Protein AF-V8NBZ8-F1 (afdb_monomer_lite)

Organism: Ophiophagus hannah (NCBI:txid8665)

Sequence (85 aa):
MKEMDKKEYALWSKKHHAASILLQGRAQELDKVYEEIEQNLKLLGATAIEDKLQDGVPETIHLLKRGDIKVWVLTGDKQGTSANL

Foldseek 3Di:
DDDDDPVRVVVLVVQCVVLCPDPPCSVVSNVVSVVVVPPPDDDPDDDDDQDDDDPCPVVVVVVCVVVVHDDDDDDPDDPVVVVRD

pLDDT: mean 92.87, std 6.23, range [68.56, 98.0]

InterPro domains:
  IPR023214 HAD superfamily [G3DSA:3.40.50.1000] (27-85)
  IPR036412 HAD-like superfamily [SSF56784] (37-83)

Structure (mmCIF, N/CA/C/O backbone):
data_AF-V8NBZ8-F1
#
_entry.id   AF-V8NBZ8-F1
#
loop_
_atom_site.group_PDB
_atom_site.id
_atom_site.type_symbol
_atom_site.label_atom_id
_atom_site.label_alt_id
_atom_site.label_comp_id
_atom_site.label_asym_id
_atom_site.label_entity_id
_atom_site.label_seq_id
_atom_site.pdbx_PDB_ins_code
_atom_site.Cartn_x
_atom_site.Cartn_y
_atom_site.Cartn_z
_atom_site.occupancy
_atom_site.B_iso_or_equiv
_atom_site.auth_seq_id
_atom_site.auth_comp_id
_atom_site.auth_asym_id
_atom_site.auth_atom_id
_atom_site.pdbx_PDB_model_num
ATOM 1 N N . MET A 1 1 ? -8.254 10.723 6.100 1.00 88.88 1 MET A N 1
ATOM 2 C CA . MET A 1 1 ? -8.181 11.385 7.418 1.00 88.88 1 MET A CA 1
ATOM 3 C C . MET A 1 1 ? -9.581 11.722 7.888 1.00 88.88 1 MET A C 1
ATOM 5 O O . MET A 1 1 ? -10.371 12.217 7.094 1.00 88.88 1 MET A O 1
ATOM 9 N N . LYS A 1 2 ? -9.874 11.470 9.160 1.00 92.38 2 LYS A N 1
ATOM 10 C CA . LYS A 1 2 ? -11.033 12.020 9.863 1.00 92.38 2 LYS A CA 1
ATOM 11 C C . LYS A 1 2 ? -10.580 12.482 11.243 1.00 92.38 2 LYS A C 1
ATOM 13 O O . LYS A 1 2 ? -9.615 11.932 11.774 1.00 92.38 2 LYS A O 1
ATOM 18 N N . GLU A 1 3 ? -11.245 13.485 11.792 1.00 91.00 3 GLU A N 1
ATOM 19 C CA . GLU A 1 3 ? -11.086 13.833 13.201 1.00 91.00 3 GLU A CA 1
ATOM 20 C C . GLU A 1 3 ? -12.008 12.947 14.034 1.00 91.00 3 GLU A C 1
ATOM 22 O O . GLU A 1 3 ? -13.087 12.569 13.581 1.00 91.00 3 GLU A O 1
ATOM 27 N N . MET A 1 4 ? -11.560 12.588 15.231 1.00 91.12 4 MET A N 1
ATOM 28 C CA . MET A 1 4 ? -12.287 11.712 16.139 1.00 91.12 4 MET A CA 1
ATOM 29 C C . MET A 1 4 ? -12.183 12.282 17.544 1.00 91.12 4 MET A C 1
ATOM 31 O O . MET A 1 4 ? -11.102 12.688 17.985 1.00 91.12 4 MET A O 1
ATOM 35 N N . ASP A 1 5 ? -13.306 12.310 18.253 1.00 94.69 5 ASP A N 1
ATOM 36 C CA . ASP A 1 5 ? -13.321 12.799 19.621 1.00 94.69 5 ASP A CA 1
ATOM 37 C C . ASP A 1 5 ? -12.780 11.748 20.614 1.00 94.69 5 ASP A C 1
ATOM 39 O O . ASP A 1 5 ? -12.676 10.550 20.333 1.00 94.69 5 ASP A O 1
ATOM 43 N N . LYS A 1 6 ? -12.420 12.194 21.824 1.00 95.25 6 LYS A N 1
ATOM 44 C CA . LYS A 1 6 ? -11.840 11.308 22.848 1.00 95.25 6 LYS A CA 1
ATOM 45 C C . LYS A 1 6 ? -12.807 10.223 23.340 1.00 95.25 6 LYS A C 1
ATOM 47 O O . LYS A 1 6 ? -12.344 9.175 23.785 1.00 95.25 6 LYS A O 1
ATOM 52 N N . LYS A 1 7 ? -14.119 10.471 23.325 1.00 95.88 7 LYS A N 1
ATOM 53 C CA . LYS A 1 7 ? -15.145 9.517 23.775 1.00 95.88 7 LYS A CA 1
ATOM 54 C C . LYS A 1 7 ? -15.359 8.427 22.728 1.00 95.88 7 LYS A C 1
ATOM 56 O O . LYS A 1 7 ? -15.383 7.255 23.097 1.00 95.88 7 LYS A O 1
ATOM 61 N N . GLU A 1 8 ? -15.460 8.802 21.456 1.00 93.06 8 GLU A N 1
ATOM 62 C CA . GLU A 1 8 ? -15.532 7.891 20.312 1.00 93.06 8 GLU A CA 1
ATOM 63 C C . GLU A 1 8 ? -14.298 6.984 20.288 1.00 93.06 8 GLU A C 1
ATOM 65 O O . GLU A 1 8 ? -14.433 5.758 20.290 1.00 93.06 8 GLU A O 1
ATOM 70 N N 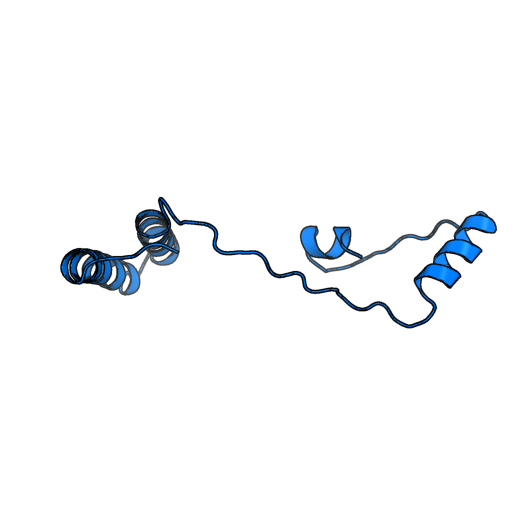. TYR A 1 9 ? -13.101 7.569 20.420 1.00 95.06 9 TYR A N 1
ATOM 71 C CA . TYR A 1 9 ? -11.863 6.799 20.514 1.00 95.06 9 TYR A CA 1
ATOM 72 C C . TYR A 1 9 ? -11.857 5.837 21.704 1.00 95.06 9 TYR A C 1
ATOM 74 O O . TYR A 1 9 ? -11.503 4.670 21.557 1.00 95.06 9 TYR A O 1
ATOM 82 N N . ALA A 1 10 ? -12.253 6.298 22.895 1.00 96.88 10 ALA A N 1
ATOM 83 C CA . ALA A 1 10 ? -12.271 5.453 24.085 1.00 96.88 10 ALA A CA 1
ATOM 84 C C . ALA A 1 10 ? -13.250 4.275 23.947 1.00 96.88 10 ALA A C 1
ATOM 86 O O . ALA A 1 10 ? -12.962 3.177 24.428 1.00 96.88 10 ALA A O 1
ATOM 87 N N . LEU A 1 11 ? -14.397 4.482 23.293 1.00 95.94 11 LEU A N 1
ATOM 88 C CA . LEU A 1 11 ? -15.362 3.419 23.017 1.00 95.94 11 LEU A CA 1
ATOM 89 C C . LEU A 1 11 ? -14.794 2.404 22.019 1.00 95.94 11 LEU A C 1
ATOM 91 O O . LEU A 1 11 ? -14.844 1.201 22.277 1.00 95.94 11 LEU A O 1
ATOM 95 N N . TRP A 1 12 ? -14.217 2.885 20.918 1.00 96.50 12 TRP A N 1
ATOM 96 C CA . TRP A 1 12 ? -13.570 2.038 19.922 1.00 96.50 12 TRP A CA 1
ATOM 97 C C . TRP A 1 12 ? -12.390 1.251 20.513 1.00 96.50 12 TRP A C 1
ATOM 99 O O . TRP A 1 12 ? -12.292 0.043 20.319 1.00 96.50 12 TRP A O 1
ATOM 109 N N . SER A 1 13 ? -11.550 1.888 21.334 1.00 97.00 13 SER A N 1
ATOM 110 C CA . SER A 1 13 ? -10.383 1.265 21.972 1.00 97.00 13 SER A CA 1
ATOM 111 C C . SER A 1 13 ? -10.764 0.096 22.887 1.00 97.00 13 SER A C 1
ATOM 113 O O . SER A 1 13 ? -10.064 -0.915 22.917 1.00 97.00 13 SER A O 1
ATOM 115 N N . LYS A 1 14 ? -11.909 0.171 23.579 1.00 97.62 14 LYS A N 1
ATOM 116 C CA . LYS A 1 14 ? -12.435 -0.965 24.356 1.00 97.62 14 LYS A CA 1
ATOM 117 C C . LYS A 1 14 ? -12.815 -2.150 23.467 1.00 97.62 14 LYS A C 1
ATOM 119 O O . LYS A 1 14 ? -12.500 -3.285 23.821 1.00 97.62 14 LYS A O 1
ATOM 124 N N . LYS A 1 15 ? -13.470 -1.896 22.328 1.00 96.88 15 LYS A N 1
ATOM 125 C CA . LYS A 1 15 ? -13.819 -2.939 21.348 1.00 96.88 15 LYS A CA 1
ATOM 126 C C . LYS A 1 15 ? -12.564 -3.567 20.742 1.00 96.88 15 LYS A C 1
ATOM 128 O O . LYS A 1 15 ? -12.459 -4.787 20.694 1.00 96.88 15 LYS A O 1
ATOM 133 N N . HIS A 1 16 ? -11.593 -2.737 20.356 1.00 97.81 16 HIS A N 1
ATOM 134 C CA . HIS A 1 16 ? -10.295 -3.181 19.845 1.00 97.81 16 HIS A CA 1
ATOM 135 C C . HIS A 1 16 ? -9.565 -4.065 20.854 1.00 97.81 16 HIS A C 1
ATOM 137 O O . HIS A 1 16 ? -9.141 -5.167 20.509 1.00 97.81 16 HIS A O 1
ATOM 143 N N . HIS A 1 17 ? -9.495 -3.636 22.117 1.00 97.94 17 HIS A N 1
ATOM 144 C CA . HIS A 1 17 ? -8.871 -4.426 23.170 1.00 97.94 17 HIS A CA 1
ATOM 145 C C . HIS A 1 17 ? -9.553 -5.788 23.330 1.00 97.94 17 HIS A C 1
ATOM 147 O O . HIS A 1 17 ? -8.872 -6.812 23.293 1.00 97.94 17 HIS A O 1
ATOM 153 N N . ALA A 1 18 ? -10.887 -5.811 23.426 1.00 97.44 18 ALA A N 1
ATOM 154 C CA . ALA A 1 18 ? -11.659 -7.046 23.523 1.00 97.44 18 ALA A CA 1
ATOM 155 C C . ALA A 1 18 ? -11.404 -7.994 22.337 1.00 97.44 18 ALA A C 1
ATOM 157 O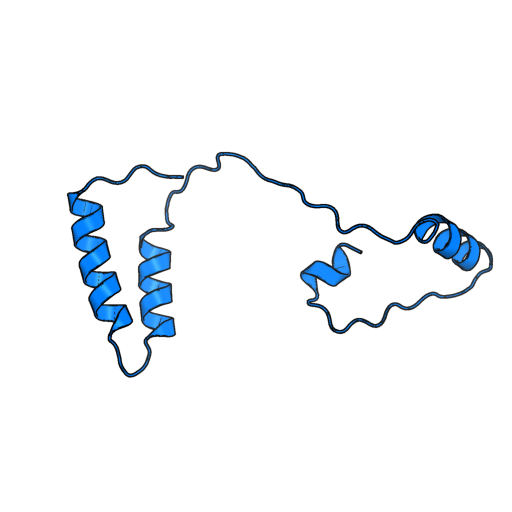 O . ALA A 1 18 ? -11.189 -9.183 22.555 1.00 97.44 18 ALA A O 1
ATOM 158 N N . ALA A 1 19 ? -11.352 -7.475 21.105 1.00 97.12 19 ALA A N 1
ATOM 159 C CA . ALA A 1 19 ? -11.036 -8.268 19.917 1.00 97.12 19 ALA A CA 1
ATOM 160 C C . ALA A 1 19 ? -9.586 -8.790 19.934 1.00 97.12 19 ALA A C 1
ATOM 162 O O . ALA A 1 19 ? -9.337 -9.948 19.604 1.00 97.12 19 ALA A O 1
ATOM 163 N N . SER A 1 20 ? -8.621 -7.975 20.378 1.00 96.94 20 SER A N 1
ATOM 164 C CA . SER A 1 20 ? -7.191 -8.325 20.393 1.00 96.94 20 SER A CA 1
ATOM 165 C C . SER A 1 20 ? -6.821 -9.473 21.339 1.00 96.94 20 SER A C 1
ATOM 167 O O . SER A 1 20 ? -5.847 -10.185 21.082 1.00 96.94 20 SER A O 1
ATOM 169 N N . ILE A 1 21 ? -7.593 -9.668 22.413 1.00 97.44 21 ILE A N 1
ATOM 170 C CA . ILE A 1 21 ? -7.338 -10.704 23.426 1.00 97.44 21 ILE A CA 1
ATOM 171 C C . ILE A 1 21 ? -8.063 -12.025 23.131 1.00 97.44 21 ILE A C 1
ATOM 173 O O . ILE A 1 21 ? -7.940 -12.976 23.902 1.00 97.44 21 ILE A O 1
ATOM 177 N N . LEU A 1 22 ? -8.813 -12.109 22.026 1.00 97.06 22 LEU A N 1
ATOM 178 C CA . LEU A 1 22 ? -9.492 -13.340 21.630 1.00 97.06 22 LEU A CA 1
ATOM 179 C C . LEU A 1 22 ? -8.486 -14.448 21.296 1.00 97.06 22 LEU A C 1
ATOM 181 O O . LEU A 1 22 ? -7.515 -14.244 20.566 1.00 97.06 22 LEU A O 1
ATOM 185 N N . LEU A 1 23 ? -8.761 -15.655 21.796 1.00 95.44 23 LEU A N 1
ATOM 186 C CA . LEU A 1 23 ? -7.958 -16.851 21.517 1.00 95.44 23 LEU A CA 1
ATOM 187 C C . LEU A 1 23 ? -8.260 -17.455 20.139 1.00 95.44 23 LEU A C 1
ATOM 189 O O . LEU A 1 23 ? -7.394 -18.078 19.530 1.00 95.44 23 LEU A O 1
ATOM 193 N N . GLN A 1 24 ? -9.483 -17.272 19.642 1.00 95.81 24 GLN A N 1
ATOM 194 C CA . GLN A 1 24 ? -9.947 -17.755 18.342 1.00 95.81 24 GLN A CA 1
ATOM 195 C C . GLN A 1 24 ? -10.670 -16.632 17.602 1.00 95.81 24 GLN A C 1
ATOM 197 O O . GLN A 1 24 ? -11.286 -15.776 18.228 1.00 95.81 24 GLN A O 1
ATOM 202 N N . GLY A 1 25 ? -10.574 -16.608 16.270 1.00 95.25 25 GLY A N 1
ATOM 203 C CA . GLY A 1 25 ? -11.249 -15.595 15.446 1.00 95.25 25 GLY A CA 1
ATOM 204 C C . GLY A 1 25 ? -10.686 -14.172 15.565 1.00 95.25 25 GLY A C 1
ATOM 205 O O . GLY A 1 25 ? -11.218 -13.261 14.942 1.00 95.25 25 GLY A O 1
ATOM 206 N N . ARG A 1 26 ? -9.586 -13.969 16.305 1.00 97.56 26 ARG A N 1
ATOM 207 C CA . ARG A 1 26 ? -8.980 -12.651 16.564 1.00 97.56 26 ARG A CA 1
ATOM 208 C C . ARG A 1 26 ? -8.785 -11.800 15.310 1.00 97.56 26 ARG A C 1
ATOM 210 O O . ARG A 1 26 ? -9.093 -10.619 15.343 1.00 97.56 26 ARG A O 1
ATOM 217 N N . ALA A 1 27 ? -8.253 -12.379 14.231 1.00 97.06 27 ALA A N 1
ATOM 218 C CA . ALA A 1 27 ? -7.999 -11.636 12.995 1.00 97.06 27 ALA A CA 1
ATOM 219 C C . ALA A 1 27 ? -9.301 -11.077 12.399 1.00 97.06 27 ALA A C 1
ATOM 221 O O . ALA A 1 27 ? -9.395 -9.884 12.158 1.00 97.06 27 ALA A O 1
ATOM 222 N N . GLN A 1 28 ? -10.331 -11.918 12.286 1.00 97.62 28 GLN A N 1
ATOM 223 C CA . GLN A 1 28 ? -11.631 -11.531 11.731 1.00 97.62 28 GLN A CA 1
ATOM 224 C C . GLN A 1 28 ? -12.335 -10.472 12.587 1.00 97.62 28 GLN A C 1
ATOM 226 O O . GLN A 1 28 ? -12.942 -9.550 12.053 1.00 97.62 28 GLN A O 1
ATOM 231 N N . GLU A 1 29 ? -12.266 -10.588 13.914 1.00 97.50 29 GLU A N 1
ATOM 232 C CA . GLU A 1 29 ? -12.870 -9.593 14.808 1.00 97.50 29 GLU A CA 1
ATOM 233 C C . GLU A 1 29 ? -12.098 -8.270 14.810 1.00 97.50 29 GLU A C 1
ATOM 235 O O . GLU A 1 29 ? -12.709 -7.206 14.878 1.00 97.50 29 GLU A O 1
ATOM 240 N N . LEU A 1 30 ? -10.769 -8.310 14.686 1.00 98.00 30 LEU A N 1
ATOM 241 C CA . LEU A 1 30 ? -9.971 -7.098 14.511 1.00 98.00 30 LEU A CA 1
ATOM 242 C C . LEU A 1 30 ? -10.287 -6.404 13.186 1.00 98.00 30 LEU A C 1
ATOM 244 O O . LEU A 1 30 ? -10.484 -5.193 13.200 1.00 98.00 30 LEU A O 1
ATOM 248 N N . ASP A 1 31 ? -10.404 -7.153 12.088 1.00 97.75 31 ASP A N 1
ATOM 249 C CA . ASP A 1 31 ? -10.748 -6.599 10.774 1.00 97.75 31 ASP A CA 1
ATOM 250 C C . ASP A 1 31 ? -12.086 -5.847 10.827 1.00 97.75 31 ASP A C 1
ATOM 252 O O . ASP A 1 31 ? -12.159 -4.697 10.402 1.00 97.75 31 ASP A O 1
ATOM 256 N N . LYS A 1 32 ? -13.114 -6.419 11.470 1.00 96.81 32 LYS A N 1
ATOM 257 C CA . LYS A 1 32 ? -14.403 -5.733 11.683 1.00 96.81 32 LYS A CA 1
ATOM 258 C C . LYS A 1 32 ? -14.254 -4.433 12.475 1.00 96.81 32 LYS A C 1
ATOM 260 O O . LYS A 1 32 ? -14.841 -3.413 12.122 1.00 96.81 32 LYS A O 1
ATOM 265 N N . VAL A 1 33 ? -13.477 -4.456 13.559 1.00 97.31 33 VAL A N 1
ATOM 266 C CA . VAL A 1 33 ? -13.252 -3.267 14.397 1.00 97.31 33 VAL A CA 1
ATOM 267 C C . VAL A 1 33 ? -12.474 -2.186 13.634 1.00 97.31 33 VAL A C 1
ATOM 269 O O . VAL A 1 33 ? -12.726 -0.996 13.845 1.0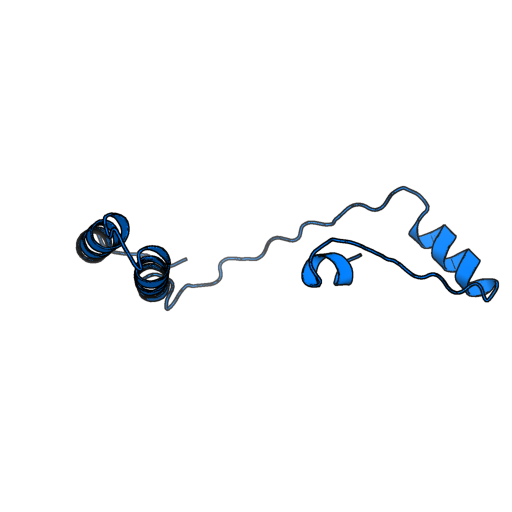0 97.31 33 VAL A O 1
ATOM 272 N N . TYR A 1 34 ? -11.553 -2.566 12.745 1.00 97.31 34 TYR A N 1
ATOM 273 C CA . TYR A 1 34 ? -10.850 -1.630 11.866 1.00 97.31 34 TYR A CA 1
ATOM 274 C C . TYR A 1 34 ? -11.782 -1.045 10.801 1.00 97.31 34 TYR A C 1
ATOM 276 O O . TYR A 1 34 ? -11.833 0.175 10.645 1.00 97.31 34 TYR A O 1
ATOM 284 N N . GLU A 1 35 ? -12.610 -1.871 10.163 1.00 96.25 35 GLU A N 1
ATOM 285 C CA . GLU A 1 35 ? -13.605 -1.404 9.196 1.00 96.25 35 GLU A CA 1
ATOM 286 C C . GLU A 1 35 ? -14.577 -0.384 9.802 1.00 96.25 35 GLU A C 1
ATOM 288 O O . GLU A 1 35 ? -14.922 0.581 9.125 1.00 96.25 35 GLU A O 1
ATOM 293 N N . GLU A 1 36 ? -14.989 -0.538 11.069 1.00 93.81 36 GLU A N 1
ATOM 294 C CA . GLU A 1 36 ? -15.860 0.429 11.760 1.00 93.81 36 GLU A CA 1
ATOM 295 C C . GLU A 1 36 ? -15.228 1.832 11.834 1.00 93.81 36 GLU A C 1
ATOM 297 O O . GLU A 1 36 ? -15.905 2.843 11.617 1.00 93.81 36 GLU A O 1
ATOM 302 N N . ILE A 1 37 ? -13.931 1.919 12.151 1.00 94.38 37 ILE A N 1
ATOM 303 C CA . ILE A 1 37 ? -13.248 3.205 12.338 1.00 94.38 37 ILE A CA 1
ATOM 304 C C . ILE A 1 37 ? -12.726 3.794 11.026 1.00 94.38 37 ILE A C 1
ATOM 306 O O . ILE A 1 37 ? -12.577 5.009 10.933 1.00 94.38 37 ILE A O 1
ATOM 310 N N . GLU A 1 38 ? -12.505 2.993 9.991 1.00 94.88 38 GLU A N 1
ATOM 311 C CA . GLU A 1 38 ? -11.980 3.460 8.702 1.00 94.88 38 GLU A CA 1
ATOM 312 C C . GLU A 1 38 ? -13.065 3.983 7.737 1.00 94.88 38 GLU A C 1
ATOM 314 O O . GLU A 1 38 ? -12.774 4.354 6.600 1.00 94.88 38 GLU A O 1
ATOM 319 N N . GLN A 1 39 ? -14.314 4.116 8.197 1.00 92.12 39 GLN A N 1
ATOM 320 C CA . GLN A 1 39 ? -15.397 4.744 7.430 1.00 92.12 39 GLN A CA 1
ATOM 321 C C . GLN A 1 39 ? -15.274 6.277 7.355 1.00 92.12 39 GLN A C 1
ATOM 323 O O . GLN A 1 39 ? -14.822 6.937 8.296 1.00 92.12 39 GLN A O 1
ATOM 328 N N . ASN A 1 40 ? -15.788 6.856 6.260 1.00 92.19 40 ASN A N 1
ATOM 329 C CA . ASN A 1 40 ? -15.955 8.305 6.052 1.00 92.19 40 ASN A CA 1
ATOM 330 C C . ASN A 1 40 ? -14.652 9.125 6.137 1.00 92.19 40 ASN A C 1
ATOM 332 O O . ASN A 1 40 ? -14.626 10.251 6.638 1.00 92.19 40 ASN A O 1
ATOM 336 N N . LEU A 1 41 ? -13.547 8.567 5.642 1.00 95.44 41 LEU A N 1
ATOM 337 C CA . LEU A 1 41 ? -12.262 9.257 5.577 1.00 95.44 41 LEU A CA 1
ATOM 338 C C . LEU A 1 41 ? -12.226 10.279 4.430 1.00 95.44 41 LEU A C 1
ATOM 340 O O . LEU A 1 41 ? -12.619 9.997 3.303 1.00 95.44 41 LEU A O 1
ATOM 344 N N . LYS A 1 42 ? -11.639 11.450 4.689 1.00 95.31 42 LYS A N 1
ATOM 345 C CA . LYS A 1 42 ? -11.267 12.419 3.652 1.00 95.31 42 LYS A CA 1
ATOM 346 C C . LYS A 1 42 ? -9.921 12.049 3.026 1.00 95.31 42 LYS A C 1
ATOM 348 O O . LYS A 1 42 ? -8.930 11.911 3.751 1.00 95.31 42 LYS A O 1
ATOM 353 N N . LEU A 1 43 ? -9.860 11.933 1.701 1.00 94.50 43 LEU A N 1
ATOM 354 C CA . LEU A 1 43 ? -8.595 11.813 0.973 1.00 94.50 43 LEU A CA 1
ATOM 355 C C . LEU A 1 43 ? -7.820 13.134 1.089 1.00 94.50 43 LEU A C 1
ATOM 357 O O . LEU A 1 43 ? -8.349 14.193 0.758 1.00 94.50 43 LEU A O 1
ATOM 361 N N . LEU A 1 44 ? -6.583 13.076 1.585 1.00 95.62 44 LEU A N 1
ATOM 362 C CA . LEU A 1 44 ? -5.714 14.257 1.693 1.00 95.62 44 LEU A CA 1
ATOM 363 C C . LEU A 1 44 ? -4.762 14.398 0.507 1.00 95.62 44 LEU A C 1
ATOM 365 O O . LEU A 1 44 ? -4.350 15.503 0.172 1.00 95.62 44 LEU A O 1
ATOM 369 N N . GLY A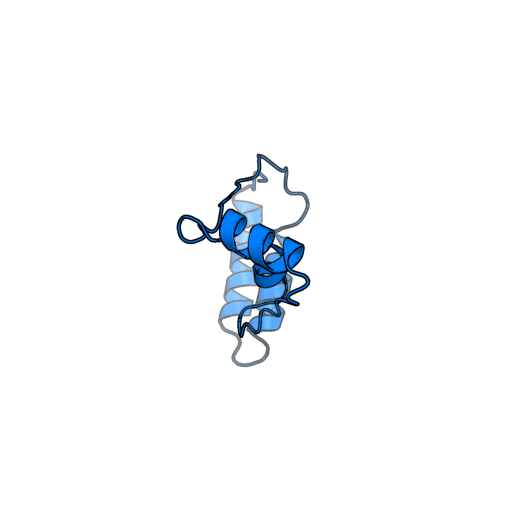 1 45 ? -4.407 13.276 -0.108 1.00 94.38 45 GLY A N 1
ATOM 370 C CA . GLY A 1 45 ? -3.448 13.198 -1.194 1.00 94.38 45 GLY A CA 1
ATOM 371 C C . GLY A 1 45 ? -3.096 11.746 -1.483 1.00 94.38 45 GLY A C 1
ATO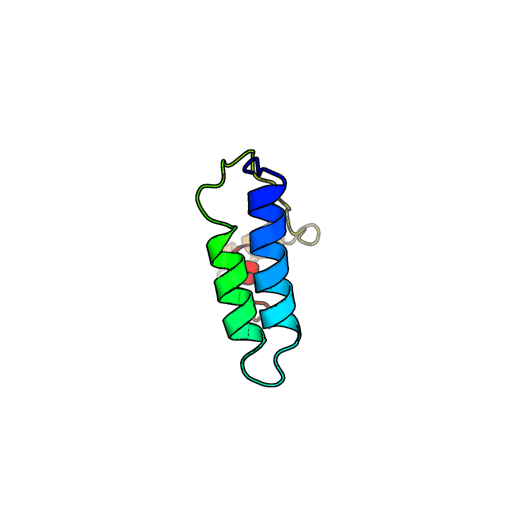M 372 O O . GLY A 1 45 ? -3.595 10.834 -0.820 1.00 94.38 45 GLY A O 1
ATOM 373 N N . ALA A 1 46 ? -2.231 11.552 -2.468 1.00 95.12 46 ALA A N 1
ATOM 374 C CA . ALA A 1 46 ? -1.681 10.261 -2.840 1.00 95.12 46 ALA A CA 1
ATOM 375 C C . ALA A 1 46 ? -0.164 10.395 -2.986 1.00 95.12 46 ALA A C 1
ATOM 377 O O . ALA A 1 46 ? 0.339 11.459 -3.351 1.00 95.12 46 ALA A O 1
ATOM 378 N N . THR A 1 47 ? 0.555 9.319 -2.697 1.00 94.00 47 THR A N 1
ATOM 379 C CA . THR A 1 47 ? 1.977 9.198 -3.009 1.00 94.00 47 THR A CA 1
ATOM 380 C C . THR A 1 47 ? 2.143 8.279 -4.212 1.00 94.00 47 THR A C 1
ATOM 382 O O . THR A 1 47 ? 1.320 7.398 -4.452 1.00 94.00 47 THR A O 1
ATOM 385 N N . ALA A 1 48 ? 3.212 8.492 -4.972 1.00 91.56 48 ALA A N 1
ATOM 386 C CA . ALA A 1 48 ? 3.649 7.584 -6.019 1.00 91.56 48 ALA A CA 1
ATOM 387 C C . ALA A 1 48 ? 5.086 7.172 -5.707 1.00 91.56 48 ALA A C 1
ATOM 389 O O . ALA A 1 48 ? 5.909 8.014 -5.343 1.00 91.56 48 ALA A O 1
ATOM 390 N N . ILE A 1 49 ? 5.363 5.878 -5.811 1.00 89.75 49 ILE A N 1
ATOM 391 C CA . ILE A 1 49 ? 6.704 5.316 -5.684 1.00 89.75 49 ILE A CA 1
ATOM 392 C C . ILE A 1 49 ? 6.958 4.574 -6.985 1.00 89.75 49 ILE A C 1
ATOM 394 O O . ILE A 1 49 ? 6.149 3.743 -7.391 1.00 89.75 49 ILE A O 1
ATOM 398 N N . GLU A 1 50 ? 8.052 4.920 -7.644 1.00 87.56 50 GLU A N 1
ATOM 399 C CA . GLU A 1 50 ? 8.503 4.249 -8.853 1.00 87.56 50 GLU A CA 1
ATOM 400 C C . GLU A 1 50 ? 9.438 3.104 -8.463 1.00 87.56 50 GLU A C 1
ATOM 402 O O . GLU A 1 50 ? 10.404 3.321 -7.723 1.00 87.56 50 GLU A O 1
ATOM 407 N N . ASP A 1 51 ? 9.146 1.898 -8.952 1.00 86.94 51 ASP A N 1
ATOM 408 C CA . ASP A 1 51 ? 10.088 0.788 -8.869 1.00 86.94 51 ASP A CA 1
ATOM 409 C C . ASP A 1 51 ? 11.121 0.948 -9.984 1.00 86.94 51 ASP A C 1
ATOM 411 O O . ASP A 1 51 ? 10.795 0.941 -11.174 1.00 86.94 51 ASP A O 1
ATOM 415 N N . LYS A 1 52 ? 12.372 1.191 -9.596 1.00 88.19 52 LYS A N 1
ATOM 416 C CA . LYS A 1 52 ? 13.417 1.518 -10.559 1.00 88.19 52 LYS A CA 1
ATOM 417 C C . LYS A 1 52 ? 13.894 0.263 -11.264 1.00 88.19 52 LYS A C 1
ATOM 419 O O . LYS A 1 52 ? 14.492 -0.625 -10.659 1.00 88.19 52 LYS A O 1
ATOM 424 N N . LEU A 1 53 ? 13.728 0.265 -12.580 1.00 89.88 53 LEU A N 1
ATOM 425 C CA . LEU A 1 53 ? 14.389 -0.689 -13.454 1.00 89.88 53 LEU A CA 1
ATOM 426 C C . LEU A 1 53 ? 15.899 -0.421 -13.504 1.00 89.88 53 LEU A C 1
ATOM 428 O O . LEU A 1 53 ? 16.371 0.683 -13.227 1.00 89.88 53 LEU A O 1
ATOM 432 N N . GLN A 1 54 ? 16.658 -1.448 -13.883 1.00 93.06 54 GLN A N 1
ATOM 433 C CA . GLN A 1 54 ? 18.069 -1.272 -14.218 1.00 93.06 54 GLN A CA 1
ATOM 434 C C . GLN A 1 54 ? 18.212 -0.401 -15.473 1.00 93.06 54 GLN A C 1
ATOM 436 O O . GLN A 1 54 ? 17.347 -0.409 -16.356 1.00 93.06 54 GLN A O 1
ATOM 441 N N . ASP A 1 55 ? 19.335 0.308 -15.569 1.00 94.50 55 ASP A N 1
ATOM 442 C CA . ASP A 1 55 ? 19.643 1.169 -16.709 1.00 94.50 55 ASP A CA 1
ATOM 443 C C . ASP A 1 55 ? 19.605 0.380 -18.028 1.00 94.50 55 ASP A C 1
ATOM 445 O O . ASP A 1 55 ? 20.167 -0.711 -18.143 1.00 94.50 55 ASP A O 1
ATOM 449 N N . GLY A 1 56 ? 18.943 0.934 -19.046 1.00 95.00 56 GLY A N 1
ATOM 450 C CA . GLY A 1 56 ? 18.902 0.343 -20.386 1.00 95.00 56 GLY A CA 1
ATOM 451 C C . GLY A 1 56 ? 17.879 -0.783 -20.581 1.00 95.00 56 GLY A C 1
ATOM 452 O O . GLY A 1 56 ? 17.755 -1.301 -21.696 1.00 95.00 56 GLY A O 1
ATOM 453 N N . VAL A 1 57 ? 17.155 -1.205 -19.535 1.00 95.00 57 VAL A N 1
ATOM 454 C CA . VAL A 1 57 ? 16.136 -2.267 -19.644 1.00 95.00 57 VAL A CA 1
ATOM 455 C C . VAL A 1 57 ? 15.023 -1.895 -20.636 1.00 95.00 57 VAL A C 1
ATOM 457 O O . VAL A 1 57 ? 14.748 -2.716 -21.522 1.00 95.00 57 VAL A O 1
ATOM 460 N N . PRO A 1 58 ? 14.413 -0.692 -20.577 1.00 93.38 58 PRO A N 1
ATOM 461 C CA . PRO A 1 58 ? 13.370 -0.305 -21.528 1.00 93.38 58 PRO A CA 1
ATOM 462 C C . PRO A 1 58 ? 13.853 -0.329 -22.986 1.00 93.38 58 PRO A C 1
ATOM 464 O O . PRO A 1 58 ? 13.183 -0.882 -23.864 1.00 93.38 58 PRO A O 1
ATOM 467 N N . GLU A 1 59 ? 15.042 0.216 -23.244 1.00 96.56 59 GLU A N 1
ATOM 468 C CA . GLU A 1 59 ? 15.657 0.301 -24.569 1.00 96.56 59 GLU A CA 1
ATOM 469 C C . GLU A 1 59 ? 15.988 -1.090 -25.111 1.00 96.56 59 GLU A C 1
ATOM 471 O O . GLU A 1 59 ? 15.697 -1.403 -26.268 1.00 96.56 59 GLU A O 1
ATOM 476 N N . THR A 1 60 ? 16.545 -1.955 -24.262 1.00 95.75 60 THR A N 1
ATOM 477 C CA . THR A 1 60 ? 16.905 -3.327 -24.629 1.00 95.75 60 THR A CA 1
ATOM 478 C C . THR A 1 60 ? 15.665 -4.134 -24.996 1.00 95.75 60 THR A C 1
ATOM 480 O O . THR A 1 60 ? 15.629 -4.754 -26.060 1.00 95.75 60 THR A O 1
ATOM 483 N N . ILE A 1 61 ? 14.608 -4.088 -24.175 1.00 94.56 61 ILE A N 1
ATOM 484 C CA . ILE A 1 61 ? 13.346 -4.782 -24.471 1.00 94.56 61 ILE A CA 1
ATOM 485 C C . ILE A 1 61 ? 12.738 -4.260 -25.778 1.00 94.56 61 ILE A C 1
ATOM 487 O O . ILE A 1 61 ? 12.238 -5.048 -26.584 1.00 94.56 61 ILE A O 1
ATOM 491 N N . HIS A 1 62 ? 12.796 -2.949 -26.020 1.00 95.38 62 HIS A N 1
ATOM 492 C CA . HIS A 1 62 ? 12.305 -2.357 -27.260 1.00 95.38 62 HIS A CA 1
ATOM 493 C C . HIS A 1 62 ? 13.068 -2.866 -28.496 1.00 95.38 62 HIS A C 1
ATOM 495 O O . HIS A 1 62 ? 12.445 -3.238 -29.493 1.00 95.38 62 HIS A O 1
ATOM 501 N N . LEU A 1 63 ? 14.402 -2.936 -28.430 1.00 96.81 63 LEU A N 1
ATOM 502 C CA . LEU A 1 63 ? 15.237 -3.459 -29.516 1.00 96.81 63 LEU A CA 1
ATOM 503 C C . LEU A 1 63 ? 14.972 -4.944 -29.787 1.00 96.81 63 LEU A C 1
ATOM 505 O O . LEU A 1 63 ? 14.825 -5.329 -30.946 1.00 96.81 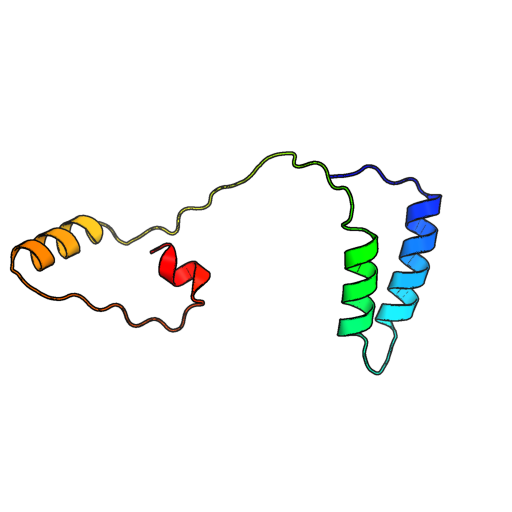63 LEU A O 1
ATOM 509 N N . LEU A 1 64 ? 14.839 -5.761 -28.736 1.00 96.75 64 LEU A N 1
ATOM 510 C CA . LEU A 1 64 ? 14.497 -7.182 -28.865 1.00 96.75 64 LEU A CA 1
ATOM 511 C C . LEU A 1 64 ? 13.141 -7.365 -29.562 1.00 96.75 64 LEU A C 1
ATOM 513 O O . LEU A 1 64 ? 13.033 -8.149 -30.504 1.00 96.75 64 LEU A O 1
ATOM 517 N N . LYS A 1 65 ? 12.124 -6.587 -29.168 1.00 94.44 65 LYS A N 1
ATOM 518 C CA . LYS A 1 65 ? 10.797 -6.624 -29.803 1.00 94.44 65 LYS A CA 1
ATOM 519 C C . LYS A 1 65 ? 10.838 -6.216 -31.277 1.00 94.44 65 LYS A C 1
ATOM 521 O O . LYS A 1 65 ? 10.152 -6.831 -32.083 1.00 94.44 65 LYS A O 1
ATOM 526 N N . ARG A 1 66 ? 11.647 -5.214 -31.647 1.00 96.12 66 ARG A N 1
ATOM 527 C CA . ARG A 1 66 ? 11.847 -4.811 -33.055 1.00 96.12 66 ARG A CA 1
ATOM 528 C C . ARG A 1 66 ? 12.533 -5.882 -33.901 1.00 96.12 66 ARG A C 1
ATOM 530 O O . ARG A 1 66 ? 12.374 -5.868 -35.115 1.00 96.12 66 ARG A O 1
ATOM 537 N N . GLY A 1 67 ? 13.296 -6.772 -33.272 1.00 96.81 67 GLY A N 1
ATOM 538 C CA . GLY A 1 67 ? 13.875 -7.957 -33.901 1.00 96.81 67 GLY A CA 1
ATOM 539 C C . GLY A 1 67 ? 12.951 -9.178 -33.897 1.00 96.81 67 GLY A C 1
ATOM 540 O O . GLY A 1 67 ? 13.448 -10.287 -34.064 1.00 96.81 67 GLY A O 1
ATOM 541 N N . ASP A 1 68 ? 11.648 -8.998 -33.648 1.00 95.44 68 ASP A N 1
ATOM 542 C CA . ASP A 1 68 ? 10.636 -10.060 -33.535 1.00 95.44 68 ASP A CA 1
ATOM 543 C C . ASP A 1 68 ? 10.909 -11.102 -32.428 1.00 95.44 68 ASP A C 1
ATOM 545 O O . ASP A 1 68 ? 10.383 -12.220 -32.443 1.00 95.44 68 ASP A O 1
ATOM 549 N N . ILE A 1 69 ? 11.685 -10.730 -31.402 1.00 97.00 69 ILE A N 1
ATOM 550 C CA . ILE A 1 69 ? 11.947 -11.581 -30.237 1.00 97.00 69 ILE A CA 1
ATOM 551 C C . ILE A 1 69 ? 10.824 -11.399 -29.211 1.00 97.00 69 ILE A C 1
ATOM 553 O O . ILE A 1 69 ? 10.572 -10.304 -28.701 1.00 97.00 69 ILE A O 1
ATOM 557 N N . LYS A 1 70 ? 10.160 -12.504 -28.859 1.00 94.56 70 LYS A N 1
ATOM 558 C CA . LYS A 1 70 ? 9.125 -12.529 -27.817 1.00 94.56 70 LYS A CA 1
ATOM 559 C C . LYS A 1 70 ? 9.767 -12.582 -26.431 1.00 94.56 70 LYS A C 1
ATOM 561 O O . LYS A 1 70 ? 10.421 -13.564 -26.091 1.00 94.56 70 LYS A O 1
ATOM 566 N N . VAL A 1 71 ? 9.532 -11.550 -25.624 1.00 92.69 71 VAL A N 1
ATOM 567 C CA . VAL A 1 71 ? 10.013 -11.456 -24.237 1.00 92.69 71 VAL A CA 1
ATOM 568 C C . VAL A 1 71 ? 8.896 -11.881 -23.283 1.00 92.69 71 VAL A C 1
ATOM 570 O O . VAL A 1 71 ? 7.802 -11.323 -23.336 1.00 92.69 71 VAL A O 1
ATOM 573 N N . TRP A 1 72 ? 9.177 -12.851 -22.413 1.00 93.62 72 TRP A N 1
ATOM 574 C CA . TRP A 1 72 ? 8.275 -13.307 -21.353 1.00 93.62 72 TRP A CA 1
ATOM 575 C C . TRP A 1 72 ? 8.903 -13.010 -19.994 1.00 93.62 72 TRP A C 1
ATOM 577 O O . TRP A 1 72 ? 10.071 -13.330 -19.779 1.00 93.62 72 TRP A O 1
ATOM 587 N N . VAL A 1 73 ? 8.126 -12.424 -19.082 1.00 90.69 73 VAL A N 1
ATOM 588 C CA . VAL A 1 73 ? 8.555 -12.163 -17.702 1.00 90.69 73 VAL A CA 1
ATOM 589 C C . VAL A 1 73 ? 7.882 -13.184 -16.790 1.00 90.69 73 VAL A C 1
ATOM 591 O O . VAL A 1 73 ? 6.657 -13.253 -16.724 1.00 90.69 73 VAL A O 1
ATOM 594 N N . LEU A 1 74 ? 8.688 -13.995 -16.107 1.00 92.31 74 LEU A N 1
ATOM 595 C CA . LEU A 1 74 ? 8.236 -14.930 -15.079 1.00 92.31 74 LEU A CA 1
ATOM 596 C C . LEU A 1 74 ? 8.679 -14.374 -13.729 1.00 92.31 74 LEU A C 1
ATOM 598 O O . LEU A 1 74 ? 9.874 -14.237 -13.481 1.00 92.31 74 LEU A O 1
ATOM 602 N N . THR A 1 75 ? 7.721 -14.040 -12.871 1.00 88.88 75 THR A N 1
ATOM 603 C CA . THR A 1 75 ? 7.987 -13.454 -11.556 1.00 88.88 75 THR A CA 1
ATOM 604 C C . THR A 1 75 ? 7.172 -14.158 -10.479 1.00 88.88 75 THR A C 1
ATOM 606 O O . THR A 1 75 ? 6.059 -14.620 -10.727 1.00 88.88 75 THR A O 1
ATOM 609 N N . GLY A 1 76 ? 7.760 -14.270 -9.287 1.00 90.44 76 GLY A N 1
ATOM 610 C CA . GLY A 1 76 ? 7.083 -14.751 -8.081 1.00 90.44 76 GLY A CA 1
ATOM 611 C C . GLY A 1 76 ? 6.413 -13.633 -7.282 1.00 90.44 76 GLY A C 1
ATOM 612 O O . GLY A 1 76 ? 5.897 -13.891 -6.196 1.00 90.44 76 GLY A O 1
ATOM 613 N N . ASP A 1 77 ? 6.460 -12.397 -7.780 1.00 90.06 77 ASP A N 1
ATOM 614 C CA . ASP A 1 77 ? 5.845 -11.254 -7.121 1.00 90.06 77 ASP A CA 1
ATOM 615 C C . ASP A 1 77 ? 4.314 -11.277 -7.259 1.00 90.06 77 ASP A C 1
ATOM 617 O O . ASP A 1 77 ? 3.726 -11.982 -8.085 1.00 90.06 77 ASP A O 1
ATOM 621 N N . LYS A 1 78 ? 3.634 -10.490 -6.427 1.00 87.50 78 LYS A N 1
ATOM 622 C CA . LYS A 1 78 ? 2.187 -10.313 -6.505 1.00 87.50 78 LYS A CA 1
ATOM 623 C C . LYS A 1 78 ? 1.811 -9.718 -7.863 1.00 87.50 78 LYS A C 1
ATOM 625 O O . LYS A 1 78 ? 2.528 -8.894 -8.432 1.00 87.50 78 LYS A O 1
ATOM 630 N N . GLN A 1 79 ? 0.623 -10.084 -8.345 1.00 79.94 79 GLN A N 1
ATOM 631 C CA . GLN A 1 79 ? 0.087 -9.599 -9.622 1.00 79.94 79 GLN A CA 1
ATOM 632 C C . GLN A 1 79 ? 0.065 -8.067 -9.710 1.00 79.94 79 GLN A C 1
ATOM 634 O O . GLN A 1 79 ? 0.419 -7.516 -10.744 1.00 79.94 79 GLN A O 1
ATOM 639 N N . GLY A 1 80 ? -0.291 -7.388 -8.611 1.00 76.75 80 GLY A N 1
ATOM 640 C CA . GLY A 1 80 ? -0.321 -5.925 -8.558 1.00 76.75 80 GLY A CA 1
ATOM 641 C C . GLY A 1 80 ? 1.041 -5.283 -8.820 1.00 76.75 80 GLY A C 1
ATOM 642 O O . GLY A 1 80 ? 1.108 -4.321 -9.570 1.00 76.75 80 GLY A O 1
ATOM 643 N N . THR A 1 81 ? 2.122 -5.832 -8.258 1.00 77.12 81 THR A N 1
ATOM 644 C CA . THR A 1 81 ? 3.485 -5.333 -8.505 1.00 77.12 81 THR A CA 1
ATOM 645 C C . THR A 1 81 ? 3.945 -5.679 -9.915 1.00 77.12 81 THR A C 1
ATOM 647 O O . THR A 1 81 ? 4.474 -4.835 -10.625 1.00 77.12 81 THR A O 1
ATOM 650 N N . SER A 1 82 ? 3.659 -6.907 -10.354 1.00 70.38 82 SER A N 1
ATOM 651 C CA . SER A 1 82 ? 4.081 -7.417 -11.662 1.00 70.38 82 SER A CA 1
ATOM 652 C C . SER A 1 82 ? 3.472 -6.646 -12.833 1.00 70.38 82 SER A C 1
ATOM 654 O O . SER A 1 82 ? 4.090 -6.549 -13.883 1.00 70.38 82 SER A O 1
ATOM 656 N N . ALA A 1 83 ? 2.260 -6.113 -12.664 1.00 73.56 83 ALA A N 1
ATOM 657 C CA . ALA A 1 83 ? 1.594 -5.295 -13.674 1.00 73.56 83 ALA A CA 1
ATOM 658 C C . ALA A 1 83 ? 2.141 -3.857 -13.762 1.00 73.56 83 ALA A C 1
ATOM 660 O O . ALA A 1 83 ? 1.839 -3.165 -14.731 1.00 73.56 83 ALA A O 1
ATOM 661 N N . ASN A 1 84 ? 2.904 -3.408 -12.758 1.00 75.31 84 ASN A N 1
ATOM 662 C CA . ASN A 1 84 ? 3.502 -2.071 -12.704 1.00 75.31 84 ASN A CA 1
ATOM 663 C C . ASN A 1 84 ? 4.960 -2.035 -13.215 1.00 75.31 84 ASN A C 1
ATOM 665 O O . ASN A 1 84 ? 5.546 -0.954 -13.227 1.00 75.31 84 ASN A O 1
ATOM 669 N N . LEU A 1 85 ? 5.529 -3.187 -13.605 1.00 68.56 85 LEU A N 1
ATOM 670 C CA . LEU A 1 85 ? 6.858 -3.350 -14.221 1.00 68.56 85 LEU A CA 1
ATOM 671 C C . LEU A 1 85 ? 6.753 -3.382 -15.754 1.00 68.56 85 LEU A C 1
ATOM 673 O O . LEU A 1 85 ? 7.642 -2.802 -16.416 1.00 68.56 85 LEU A O 1
#

Radius of gyration: 22.93 Å; chains: 1; bounding box: 36×32×58 Å

Secondary structure (DSSP, 8-state):
-----HHHHHHHHHHHHHHHT-SSSHHHHHHHHHHHHTTTPPP--------PPPTTHHHHHHHHHHTTPPP-----S-HHHHTT-